Protein AF-A0A969U7Y2-F1 (afdb_monomer_lite)

Radius of gyration: 15.23 Å; chains: 1; bounding box: 34×22×39 Å

Sequence (64 aa):
AVDPGWISFQHPHPIATEMLDRGTEPPFTIIDAAARICDPIWTGLNTGNNQFGRLFKDYQIVDW

pLDDT: mean 90.5, std 8.81, range [45.94, 97.75]

Foldseek 3Di:
DDDCQQAFVPDPPVVRVVCVVVVNGHNDHPVVVVCVVVVQVVVCVVPVDRPPPFDDDPNDTDDD

Secondary structure (DSSP, 8-state):
---GGGTS--S-HHHHHHHHHTT---SS-HHHHHHHHHHHHHHHHHHS---TT-EEETTEEE--

Structure (mmCIF, N/CA/C/O backbone):
data_AF-A0A969U7Y2-F1
#
_entry.id   AF-A0A969U7Y2-F1
#
loop_
_atom_site.group_PDB
_atom_site.id
_atom_site.type_symbol
_atom_site.label_atom_id
_atom_site.label_alt_id
_atom_site.label_comp_id
_atom_site.label_asym_id
_atom_site.label_entity_id
_atom_site.label_seq_id
_atom_site.pdbx_PDB_ins_code
_atom_site.Cartn_x
_atom_site.Cartn_y
_atom_site.Cartn_z
_atom_site.occupancy
_atom_site.B_iso_or_equiv
_atom_site.auth_seq_id
_atom_site.auth_comp_id
_atom_site.auth_asym_id
_atom_site.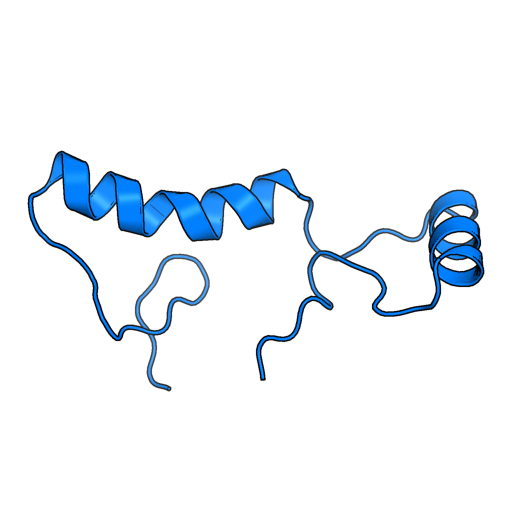auth_atom_id
_atom_site.pdbx_PDB_model_num
ATOM 1 N N . ALA A 1 1 ? 9.512 -10.443 5.692 1.00 45.94 1 ALA A N 1
ATOM 2 C CA . ALA A 1 1 ? 9.994 -9.365 4.805 1.00 45.94 1 ALA A CA 1
ATOM 3 C C . ALA A 1 1 ? 8.789 -8.826 4.049 1.00 45.94 1 ALA A C 1
ATOM 5 O O . ALA A 1 1 ? 7.949 -9.632 3.673 1.00 45.94 1 ALA A O 1
ATOM 6 N N . VAL A 1 2 ? 8.652 -7.507 3.902 1.00 56.91 2 VAL A N 1
ATOM 7 C CA . VAL A 1 2 ? 7.608 -6.921 3.043 1.00 56.91 2 VAL A CA 1
ATOM 8 C C . VAL A 1 2 ? 8.130 -7.002 1.614 1.00 56.91 2 VAL A C 1
ATOM 10 O O . VAL A 1 2 ? 9.238 -6.536 1.370 1.00 56.91 2 VAL A O 1
ATOM 13 N N . ASP A 1 3 ? 7.384 -7.638 0.714 1.00 70.19 3 ASP A N 1
ATOM 14 C CA . ASP A 1 3 ? 7.747 -7.773 -0.698 1.00 70.19 3 ASP A CA 1
ATOM 15 C C . ASP A 1 3 ? 7.162 -6.591 -1.490 1.00 70.19 3 ASP A C 1
ATOM 17 O O . ASP A 1 3 ? 5.952 -6.534 -1.683 1.00 70.19 3 ASP A O 1
ATOM 21 N N . PRO A 1 4 ? 7.961 -5.608 -1.934 1.00 68.25 4 PRO A N 1
ATOM 22 C CA . PRO A 1 4 ? 7.469 -4.498 -2.746 1.00 68.25 4 PRO A CA 1
ATOM 23 C C . PRO A 1 4 ? 7.304 -4.868 -4.231 1.00 68.25 4 PRO A C 1
ATOM 25 O O . PRO A 1 4 ? 7.037 -3.980 -5.045 1.00 68.25 4 PRO A O 1
ATOM 28 N N . GLY A 1 5 ? 7.468 -6.141 -4.613 1.00 77.06 5 GLY A N 1
ATOM 29 C CA . GLY A 1 5 ? 7.395 -6.622 -5.999 1.00 77.06 5 GLY A CA 1
ATOM 30 C C . GLY A 1 5 ? 6.063 -6.380 -6.697 1.00 77.06 5 GLY A C 1
ATOM 31 O O . GLY A 1 5 ? 5.963 -6.490 -7.913 1.00 77.06 5 GLY A O 1
ATOM 32 N N . TRP A 1 6 ? 5.035 -6.021 -5.935 1.00 84.19 6 TRP A N 1
ATOM 33 C CA . TRP A 1 6 ? 3.707 -5.734 -6.457 1.00 84.19 6 TRP A CA 1
ATOM 34 C C . TRP A 1 6 ? 3.606 -4.306 -7.008 1.00 84.19 6 TRP A C 1
ATOM 36 O O . TRP A 1 6 ? 2.737 -4.046 -7.825 1.00 84.19 6 TRP A O 1
ATOM 46 N N . ILE A 1 7 ? 4.480 -3.391 -6.571 1.00 89.12 7 ILE A N 1
ATOM 47 C CA . ILE A 1 7 ? 4.437 -1.956 -6.920 1.00 89.12 7 ILE A CA 1
ATOM 48 C C . ILE A 1 7 ? 5.755 -1.450 -7.524 1.00 89.12 7 ILE A C 1
ATOM 50 O O . ILE A 1 7 ? 5.856 -0.301 -7.944 1.00 89.12 7 ILE A O 1
ATOM 54 N N . SER A 1 8 ? 6.794 -2.287 -7.521 1.00 88.06 8 SER A N 1
ATOM 55 C CA . SER A 1 8 ? 8.135 -1.956 -7.996 1.00 88.06 8 SER A CA 1
ATOM 56 C C . SER A 1 8 ? 8.787 -3.171 -8.648 1.00 88.06 8 SER A C 1
ATOM 58 O O . SER A 1 8 ? 8.508 -4.308 -8.277 1.00 88.06 8 SER A O 1
ATOM 60 N N . PHE A 1 9 ? 9.716 -2.934 -9.571 1.00 89.12 9 PHE A N 1
ATOM 61 C CA . PHE A 1 9 ? 10.438 -4.009 -10.256 1.00 89.12 9 PHE A CA 1
ATOM 62 C C . PHE A 1 9 ? 11.485 -4.716 -9.390 1.00 89.12 9 PHE A C 1
ATOM 64 O O . PHE A 1 9 ? 12.033 -5.720 -9.822 1.00 89.12 9 PHE A O 1
ATOM 71 N N . GLN A 1 10 ? 11.814 -4.190 -8.203 1.00 89.31 10 GLN A N 1
ATOM 72 C CA . GLN A 1 10 ? 12.890 -4.706 -7.336 1.00 89.31 10 GLN A CA 1
ATOM 73 C C . GLN A 1 10 ? 14.249 -4.887 -8.038 1.00 89.31 10 GLN A C 1
ATOM 75 O O . GLN A 1 10 ? 15.113 -5.638 -7.587 1.00 89.31 10 GLN A O 1
ATOM 80 N N . HIS A 1 11 ? 14.457 -4.152 -9.127 1.00 90.50 11 HIS A N 1
ATOM 81 C CA . HIS A 1 11 ? 15.699 -4.108 -9.877 1.00 90.50 11 HIS A CA 1
ATOM 82 C C . HIS A 1 11 ? 16.397 -2.755 -9.676 1.00 90.50 11 HIS A C 1
ATOM 84 O O . HIS A 1 11 ? 15.735 -1.759 -9.365 1.00 90.50 11 HIS A O 1
ATOM 90 N N . PRO A 1 12 ? 17.729 -2.684 -9.865 1.00 94.00 12 PRO A N 1
ATOM 91 C CA . PRO A 1 12 ? 18.445 -1.415 -9.942 1.00 94.00 12 PRO A CA 1
ATOM 92 C C . PRO A 1 12 ? 17.766 -0.439 -10.909 1.00 94.00 12 PRO A C 1
ATOM 94 O O . PRO A 1 12 ? 17.272 -0.858 -11.956 1.00 94.00 12 PRO A O 1
ATOM 97 N N . HIS A 1 13 ? 17.801 0.858 -10.585 1.00 92.31 13 HIS A N 1
ATOM 98 C CA . HIS A 1 13 ? 17.101 1.902 -11.344 1.00 92.31 13 HIS A CA 1
ATOM 99 C C . HIS A 1 13 ? 17.285 1.799 -12.870 1.00 92.31 13 HIS A C 1
ATOM 101 O O . HIS A 1 13 ? 16.274 1.840 -13.559 1.00 92.31 13 HIS A O 1
ATOM 107 N N . PRO A 1 14 ? 18.497 1.594 -13.431 1.00 97.12 14 PRO A N 1
ATOM 108 C CA . PRO A 1 14 ? 18.652 1.491 -14.885 1.00 97.12 14 PRO A CA 1
ATOM 109 C C . PRO A 1 14 ? 17.837 0.352 -15.516 1.00 97.12 14 PRO A C 1
ATOM 111 O O . PRO A 1 14 ? 17.229 0.541 -16.563 1.00 97.12 14 PRO A O 1
ATOM 114 N N . ILE A 1 15 ? 17.783 -0.808 -14.854 1.00 96.00 15 ILE A N 1
ATOM 115 C CA . ILE A 1 15 ? 17.040 -1.983 -15.331 1.00 96.00 15 ILE A CA 1
ATOM 116 C C . ILE A 1 15 ? 15.535 -1.737 -15.198 1.00 96.00 15 ILE A C 1
ATOM 118 O O . ILE A 1 15 ? 14.780 -2.014 -16.122 1.00 96.00 15 ILE A O 1
ATOM 122 N N . ALA A 1 16 ? 15.099 -1.171 -14.071 1.00 93.19 16 ALA A N 1
ATOM 123 C CA . ALA A 1 16 ? 13.697 -0.822 -13.858 1.00 93.19 16 ALA A CA 1
ATOM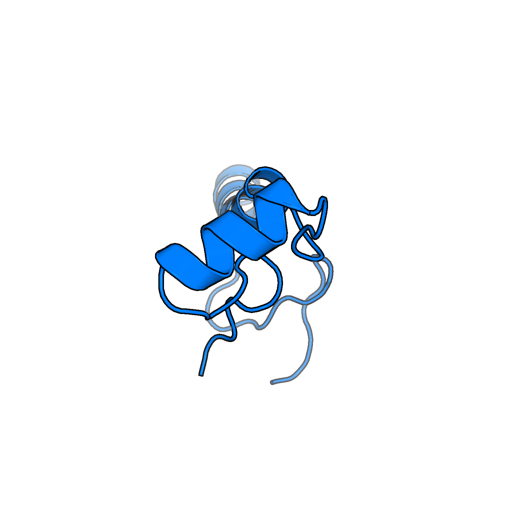 124 C C . ALA A 1 16 ? 13.190 0.199 -14.896 1.00 93.19 16 ALA A C 1
ATOM 126 O O . ALA A 1 16 ? 12.080 0.056 -15.401 1.00 93.19 16 ALA A O 1
ATOM 127 N N . THR A 1 17 ? 14.009 1.197 -15.251 1.00 94.12 17 THR A N 1
ATOM 128 C CA . THR A 1 17 ? 13.692 2.166 -16.311 1.00 94.12 17 THR A CA 1
ATOM 129 C C . THR A 1 17 ? 13.579 1.488 -17.672 1.00 94.12 17 THR A C 1
ATOM 131 O O . THR A 1 17 ? 12.588 1.688 -18.360 1.00 94.12 17 THR A O 1
ATOM 134 N N . GLU A 1 18 ? 14.525 0.621 -18.035 1.00 96.50 18 GLU A N 1
ATOM 135 C CA . GLU A 1 18 ? 14.458 -0.111 -19.305 1.00 96.50 18 GLU A CA 1
ATOM 136 C C . GLU A 1 18 ? 13.214 -1.012 -19.397 1.00 96.50 18 GLU A C 1
ATOM 138 O O . GLU A 1 18 ? 12.597 -1.129 -20.456 1.00 96.50 18 GLU A O 1
ATOM 143 N N . MET A 1 19 ? 12.818 -1.648 -18.291 1.00 94.56 19 MET A N 1
ATOM 144 C CA . MET A 1 19 ? 11.594 -2.450 -18.229 1.00 94.56 19 MET A CA 1
ATOM 145 C C . MET A 1 19 ? 10.344 -1.597 -18.476 1.00 94.56 19 MET A C 1
ATOM 147 O O . MET A 1 19 ? 9.490 -2.009 -19.264 1.00 94.56 19 MET A O 1
ATOM 151 N N . LEU A 1 20 ? 10.270 -0.408 -17.866 1.00 93.25 20 LEU A N 1
ATOM 152 C CA . LEU A 1 20 ? 9.194 0.563 -18.095 1.00 93.25 20 LEU A CA 1
ATOM 153 C C . LEU A 1 20 ? 9.158 1.052 -19.543 1.00 93.25 20 LEU A C 1
ATOM 155 O O . LEU A 1 20 ? 8.094 1.051 -20.155 1.00 93.25 20 LEU A O 1
ATOM 159 N N . ASP A 1 21 ? 10.310 1.402 -20.117 1.00 96.06 21 ASP A N 1
ATOM 160 C CA . ASP A 1 21 ? 10.416 1.872 -21.505 1.00 96.06 21 ASP A CA 1
ATOM 161 C C . ASP A 1 21 ? 9.957 0.803 -22.512 1.00 96.06 21 ASP A C 1
ATOM 163 O O . ASP A 1 21 ? 9.451 1.115 -23.591 1.00 96.06 21 ASP A O 1
ATOM 167 N N . ARG A 1 22 ? 10.091 -0.479 -22.150 1.00 96.62 22 ARG A N 1
ATOM 168 C CA . ARG A 1 22 ? 9.587 -1.632 -22.916 1.00 96.62 22 ARG A CA 1
ATOM 169 C C . ARG A 1 22 ? 8.105 -1.941 -22.659 1.00 96.62 22 ARG A C 1
ATOM 171 O O . ARG A 1 22 ? 7.600 -2.924 -23.198 1.00 96.62 22 ARG A O 1
ATOM 178 N N . GLY A 1 23 ? 7.419 -1.143 -21.842 1.00 94.56 23 GLY A N 1
ATOM 179 C CA . GLY A 1 23 ? 6.011 -1.328 -21.484 1.00 94.56 23 GLY A CA 1
ATOM 180 C C . GLY A 1 23 ? 5.763 -2.428 -20.451 1.00 94.56 23 GLY A C 1
ATOM 181 O O . GLY A 1 23 ? 4.644 -2.921 -20.342 1.00 94.56 23 GLY A O 1
ATOM 182 N N . THR A 1 24 ? 6.791 -2.855 -19.711 1.00 93.00 24 THR A N 1
ATOM 183 C CA . THR A 1 24 ? 6.584 -3.724 -18.547 1.00 93.00 24 THR A CA 1
ATOM 184 C C . THR A 1 24 ? 6.101 -2.856 -17.398 1.00 93.00 24 THR A C 1
ATOM 186 O O . THR A 1 24 ? 6.717 -1.836 -17.104 1.00 93.00 24 THR A O 1
ATOM 189 N N . GLU A 1 25 ? 5.042 -3.275 -16.719 1.00 90.06 25 GLU A N 1
ATOM 190 C CA . GLU A 1 25 ? 4.478 -2.560 -15.576 1.00 90.06 25 GLU A CA 1
ATOM 191 C C . GLU A 1 25 ? 4.440 -3.476 -14.346 1.00 90.06 25 GLU A C 1
ATOM 193 O O . GLU A 1 25 ? 4.297 -4.697 -14.493 1.00 90.06 25 GLU A O 1
ATOM 198 N N . PRO A 1 26 ? 4.584 -2.933 -13.124 1.00 89.56 26 PRO A N 1
ATOM 199 C CA . PRO A 1 26 ? 4.318 -3.700 -11.917 1.00 89.56 26 PRO A CA 1
ATOM 200 C C . PRO A 1 26 ? 2.834 -4.108 -11.844 1.00 89.56 26 PRO A C 1
ATOM 202 O O . PRO A 1 26 ? 1.983 -3.424 -12.412 1.00 89.56 26 PRO A O 1
ATOM 205 N N . PRO A 1 27 ? 2.492 -5.179 -11.106 1.00 89.12 27 PRO A N 1
ATOM 206 C CA . PRO A 1 27 ? 1.110 -5.652 -10.979 1.00 89.12 27 PRO A CA 1
ATOM 207 C C . PRO A 1 27 ? 0.113 -4.610 -10.454 1.00 89.12 27 PRO A C 1
ATOM 209 O O . PRO A 1 27 ? -1.069 -4.669 -10.787 1.00 89.12 27 PRO A O 1
ATOM 212 N N . PHE A 1 28 ? 0.576 -3.691 -9.609 1.00 89.56 28 PHE A N 1
ATOM 213 C CA . PHE A 1 28 ? -0.224 -2.639 -9.002 1.00 89.56 28 PHE A CA 1
ATOM 214 C C . PHE A 1 28 ? 0.415 -1.272 -9.196 1.00 89.56 28 PHE A C 1
ATOM 216 O O . PHE A 1 28 ? 1.638 -1.110 -9.222 1.00 89.56 28 PHE A O 1
ATOM 223 N N . THR A 1 29 ? -0.444 -0.261 -9.256 1.00 90.56 29 THR A N 1
ATOM 224 C CA . THR A 1 29 ? -0.020 1.131 -9.315 1.00 90.56 29 THR A CA 1
ATOM 225 C C . THR A 1 29 ? 0.367 1.649 -7.928 1.00 90.56 29 THR A C 1
ATOM 227 O O . THR A 1 29 ? 0.033 1.078 -6.885 1.00 90.56 29 THR A O 1
ATOM 230 N N . ILE A 1 30 ? 1.021 2.811 -7.899 1.00 89.31 30 ILE A N 1
ATOM 231 C CA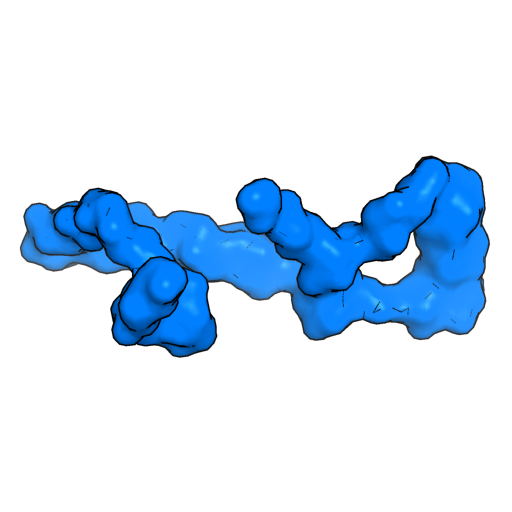 . ILE A 1 30 ? 1.283 3.534 -6.649 1.00 89.31 30 ILE A CA 1
ATOM 232 C C . ILE A 1 30 ? -0.013 3.923 -5.914 1.00 89.31 30 ILE A C 1
ATOM 234 O O . ILE A 1 30 ? -0.027 3.997 -4.686 1.00 89.31 30 ILE A O 1
ATOM 238 N N . ILE A 1 31 ? -1.110 4.139 -6.649 1.00 93.12 31 ILE A N 1
ATOM 239 C CA . ILE A 1 31 ? -2.413 4.493 -6.075 1.00 93.12 31 ILE A CA 1
ATOM 240 C C . ILE A 1 31 ? -3.009 3.286 -5.349 1.00 93.12 31 ILE A C 1
ATOM 242 O O . ILE A 1 31 ? -3.486 3.431 -4.226 1.00 93.12 31 ILE A O 1
ATOM 246 N N . ASP A 1 32 ? -2.911 2.092 -5.936 1.00 91.69 32 ASP A N 1
ATOM 247 C CA . ASP A 1 32 ? -3.355 0.848 -5.295 1.00 91.69 32 ASP A CA 1
ATOM 248 C C . ASP A 1 32 ? -2.570 0.575 -4.005 1.00 91.69 32 ASP A C 1
ATOM 250 O O . ASP A 1 32 ? -3.133 0.169 -2.986 1.00 91.69 32 ASP A O 1
ATOM 254 N N . ALA A 1 33 ? -1.263 0.847 -4.028 1.00 89.75 33 ALA A N 1
ATOM 255 C CA . ALA A 1 33 ? -0.402 0.747 -2.855 1.00 89.75 33 ALA A CA 1
ATOM 256 C C . ALA A 1 33 ? -0.852 1.703 -1.742 1.00 89.75 33 ALA A C 1
ATOM 258 O O . ALA A 1 33 ? -1.014 1.299 -0.589 1.00 89.75 33 ALA A O 1
ATOM 259 N N . ALA A 1 34 ? -1.081 2.970 -2.101 1.00 93.00 34 ALA A N 1
ATOM 260 C CA . ALA A 1 34 ? -1.535 3.992 -1.171 1.00 93.00 34 ALA A CA 1
ATOM 261 C C . ALA A 1 34 ? -2.903 3.634 -0.576 1.00 93.00 34 ALA A C 1
ATOM 263 O O . ALA A 1 34 ? -3.076 3.729 0.636 1.00 93.00 34 ALA A O 1
ATOM 264 N N . ALA A 1 35 ? -3.847 3.156 -1.392 1.00 93.88 35 ALA A N 1
ATOM 265 C CA . ALA A 1 35 ? -5.168 2.739 -0.930 1.00 93.88 35 ALA A CA 1
ATOM 266 C C . ALA A 1 35 ? -5.084 1.632 0.132 1.00 93.88 35 ALA A C 1
ATOM 268 O O . ALA A 1 35 ? -5.729 1.734 1.173 1.00 93.88 35 ALA A O 1
ATOM 269 N N . ARG A 1 36 ? -4.217 0.630 -0.066 1.00 91.38 36 ARG A N 1
ATOM 270 C CA . ARG A 1 36 ? -4.001 -0.465 0.898 1.00 91.38 36 ARG A CA 1
ATOM 271 C C . ARG A 1 36 ? -3.432 -0.000 2.243 1.00 91.38 36 ARG A C 1
ATOM 273 O O . ARG A 1 36 ? -3.707 -0.630 3.259 1.00 91.38 36 ARG A O 1
ATOM 280 N N . ILE A 1 37 ? -2.651 1.082 2.265 1.00 91.38 37 ILE A N 1
ATOM 281 C CA . ILE A 1 37 ? -2.135 1.681 3.508 1.00 91.38 37 ILE A CA 1
ATOM 282 C C . ILE A 1 37 ? -3.202 2.567 4.160 1.00 91.38 37 ILE A C 1
ATOM 284 O O . ILE A 1 37 ? -3.402 2.511 5.372 1.00 91.38 37 ILE A O 1
ATOM 288 N N . CYS A 1 38 ? -3.883 3.390 3.364 1.00 94.88 38 CYS A N 1
ATOM 289 C CA . CYS A 1 38 ? -4.837 4.379 3.854 1.00 94.88 38 CYS A CA 1
ATOM 290 C C . CYS A 1 38 ? -6.138 3.756 4.376 1.00 94.88 38 CYS A C 1
ATOM 292 O O . CYS A 1 38 ? -6.709 4.284 5.327 1.00 94.88 38 CYS A O 1
ATOM 294 N N . ASP A 1 39 ? -6.601 2.650 3.794 1.00 95.12 39 ASP A N 1
ATOM 295 C CA . ASP A 1 39 ? -7.869 2.003 4.149 1.00 95.12 39 ASP A CA 1
ATOM 296 C C . ASP A 1 39 ? -8.012 1.660 5.651 1.00 95.12 39 ASP A C 1
ATOM 298 O O . ASP A 1 39 ? -8.961 2.146 6.282 1.00 95.12 39 ASP A O 1
ATOM 302 N N . PRO A 1 40 ? -7.076 0.932 6.296 1.00 94.44 40 PRO A N 1
ATOM 303 C CA . PRO A 1 40 ? -7.183 0.648 7.727 1.00 94.44 40 PRO A CA 1
ATOM 304 C C . PRO A 1 40 ? -7.040 1.905 8.601 1.00 94.44 40 PRO A C 1
ATOM 306 O O . PRO A 1 40 ? -7.625 1.960 9.685 1.00 94.44 40 PRO A O 1
ATOM 309 N N . ILE A 1 41 ? -6.312 2.931 8.139 1.00 94.81 41 ILE A N 1
ATOM 310 C CA . ILE A 1 41 ? -6.178 4.213 8.852 1.00 94.81 41 ILE A CA 1
ATOM 311 C C . ILE A 1 41 ? -7.526 4.943 8.853 1.00 94.81 41 ILE A C 1
ATOM 313 O O . ILE A 1 41 ? -8.013 5.346 9.909 1.00 94.81 41 ILE A O 1
ATOM 317 N N . TRP A 1 42 ? -8.157 5.090 7.685 1.00 96.69 42 TRP A N 1
ATOM 318 C CA . TRP A 1 42 ? -9.456 5.758 7.553 1.00 96.69 42 TRP A CA 1
ATOM 319 C C . TRP A 1 42 ? -10.577 4.976 8.221 1.00 96.69 42 TRP A C 1
ATOM 321 O O . TRP A 1 42 ? -11.434 5.581 8.862 1.00 96.69 42 TRP A O 1
ATOM 331 N N . THR A 1 43 ? -10.542 3.647 8.162 1.00 95.38 43 THR A N 1
ATOM 332 C CA . THR A 1 43 ? -11.465 2.804 8.927 1.00 95.38 43 THR A CA 1
ATOM 333 C C . THR A 1 43 ? -11.354 3.088 10.424 1.00 95.38 43 THR A C 1
ATOM 335 O O . THR A 1 43 ? -12.375 3.308 11.080 1.00 95.38 43 THR A O 1
ATOM 338 N N . GLY A 1 44 ? -10.134 3.161 10.964 1.00 95.88 44 GLY A N 1
ATOM 339 C CA . GLY A 1 44 ? -9.897 3.509 12.366 1.00 95.88 44 GLY A CA 1
ATOM 340 C C . GLY A 1 44 ? -10.423 4.897 12.733 1.00 95.88 44 GLY A C 1
ATOM 341 O O . GLY A 1 44 ? -11.148 5.031 13.718 1.00 95.88 44 GLY A O 1
ATOM 342 N N . LEU A 1 45 ? -10.143 5.915 11.912 1.00 97.38 45 LEU A N 1
ATOM 343 C CA . LEU A 1 45 ? -10.630 7.279 12.154 1.00 97.38 45 LEU A CA 1
ATOM 344 C C . LEU A 1 45 ? -12.158 7.397 12.090 1.00 97.38 45 LEU A C 1
ATOM 346 O O . LEU A 1 45 ? -12.750 8.079 12.922 1.00 97.38 45 LEU A O 1
ATOM 350 N N . ASN A 1 46 ? -12.798 6.734 11.125 1.00 97.75 46 ASN A N 1
ATOM 351 C CA . ASN A 1 46 ? -14.240 6.853 10.906 1.00 97.75 46 ASN A CA 1
ATOM 352 C C . ASN A 1 46 ? -15.068 6.036 11.905 1.00 97.75 46 ASN A C 1
ATOM 354 O O . ASN A 1 46 ? -16.214 6.385 12.178 1.00 97.75 46 ASN A O 1
ATOM 358 N N . THR A 1 47 ? -14.520 4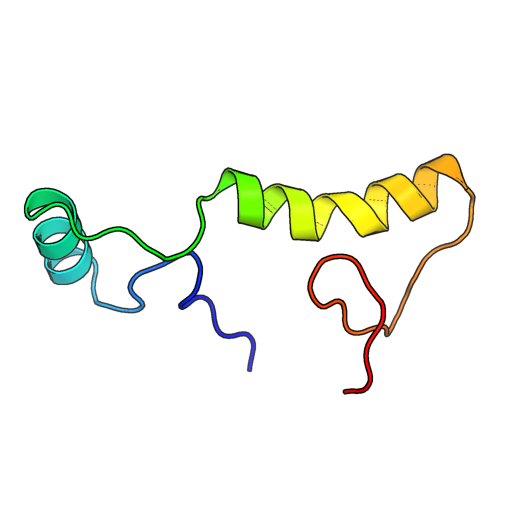.934 12.425 1.00 97.12 47 THR A N 1
ATOM 359 C CA . THR A 1 47 ? -15.270 3.990 13.276 1.00 97.12 47 THR A CA 1
ATOM 360 C C . THR A 1 47 ? -14.807 3.966 14.731 1.00 97.12 47 THR A C 1
ATOM 362 O O . THR A 1 47 ? -15.504 3.413 15.577 1.00 97.12 47 THR A O 1
ATOM 365 N N . GLY A 1 48 ? -13.627 4.514 15.035 1.00 96.75 48 GLY A N 1
ATOM 366 C CA . GLY A 1 48 ? -12.951 4.349 16.324 1.00 96.75 48 GLY A CA 1
ATOM 367 C C . GLY A 1 48 ? -12.281 2.979 16.516 1.00 96.75 48 GLY A C 1
ATOM 368 O O . GLY A 1 48 ? -11.603 2.772 17.522 1.00 96.75 48 GLY A O 1
ATOM 369 N N . ASN A 1 49 ? -12.428 2.047 15.566 1.00 93.38 49 ASN A N 1
ATOM 370 C CA . ASN A 1 49 ? -11.886 0.691 15.659 1.00 93.38 49 ASN A CA 1
ATOM 371 C C . ASN A 1 49 ? -10.553 0.570 14.915 1.00 93.38 49 ASN A C 1
ATOM 373 O O . ASN A 1 49 ? -10.508 0.300 13.714 1.00 93.38 49 ASN A O 1
ATOM 377 N N . ASN A 1 50 ? -9.451 0.723 15.644 1.00 93.50 50 ASN A N 1
ATOM 378 C CA . ASN A 1 50 ? -8.112 0.597 15.077 1.00 93.50 50 ASN A CA 1
ATOM 379 C C . ASN A 1 50 ? -7.684 -0.874 14.934 1.00 93.50 50 ASN A C 1
ATOM 381 O O . ASN A 1 50 ? -7.611 -1.616 15.914 1.00 93.50 50 ASN A O 1
ATOM 385 N N . GLN A 1 51 ? -7.347 -1.287 13.712 1.00 90.94 51 GLN A N 1
ATOM 386 C CA . GLN A 1 51 ? -7.005 -2.672 13.364 1.00 90.94 51 GLN A CA 1
ATOM 387 C C . GLN A 1 51 ? -5.505 -2.978 13.532 1.00 90.94 51 GLN A C 1
ATOM 389 O O . GLN A 1 51 ? -4.811 -3.348 12.585 1.00 90.94 51 GLN A O 1
ATOM 394 N N . PHE A 1 52 ? -4.974 -2.808 14.744 1.00 91.44 52 PHE A N 1
ATOM 395 C CA . PHE A 1 52 ? -3.559 -3.075 15.026 1.00 91.44 52 PHE A CA 1
ATOM 396 C C . PHE A 1 52 ? -3.221 -4.575 14.981 1.00 91.44 52 PHE A C 1
ATOM 398 O O . PHE A 1 52 ? -4.013 -5.416 15.406 1.00 91.44 52 PHE A O 1
ATOM 405 N N . GLY A 1 53 ? -2.016 -4.913 14.506 1.00 92.00 53 GLY A N 1
ATOM 406 C CA . GLY A 1 53 ? -1.484 -6.285 14.542 1.00 92.00 53 GLY A CA 1
ATOM 407 C C . GLY A 1 53 ? -2.166 -7.280 13.593 1.00 92.00 53 GLY A C 1
ATOM 408 O O . GLY A 1 53 ? -2.012 -8.490 13.760 1.00 92.00 53 GLY A O 1
ATOM 409 N N . ARG A 1 54 ? -2.931 -6.795 12.611 1.00 92.12 54 ARG A N 1
ATOM 410 C CA . ARG A 1 54 ? -3.608 -7.616 11.600 1.00 92.12 54 ARG A CA 1
ATOM 411 C C . ARG A 1 54 ? -2.819 -7.636 10.292 1.00 92.12 54 ARG A C 1
ATOM 413 O O . ARG A 1 54 ? -2.257 -6.613 9.903 1.00 92.12 54 ARG A O 1
ATOM 420 N N . LEU A 1 55 ? -2.825 -8.779 9.607 1.00 91.56 55 LEU A N 1
ATOM 421 C CA . LEU A 1 55 ? -2.412 -8.876 8.211 1.00 91.56 55 LEU A CA 1
ATOM 422 C C . LEU A 1 55 ? -3.640 -8.674 7.324 1.00 91.56 55 LEU A C 1
ATOM 424 O O . LEU A 1 55 ? -4.671 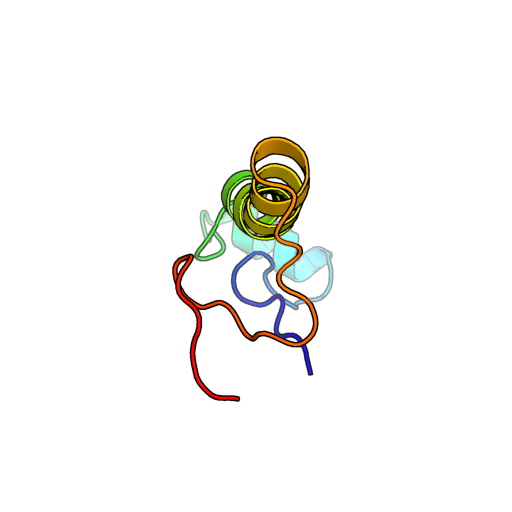-9.313 7.529 1.00 91.56 55 LEU A O 1
ATOM 428 N N . PHE A 1 56 ? -3.519 -7.785 6.341 1.00 91.62 56 PHE A N 1
ATOM 429 C CA . PHE A 1 56 ? -4.573 -7.527 5.371 1.00 91.62 56 PHE A CA 1
ATOM 430 C C . PHE A 1 56 ? -4.177 -8.050 3.999 1.00 91.62 56 PHE A C 1
ATOM 432 O O . PHE A 1 56 ? -3.114 -7.713 3.474 1.00 91.62 56 PHE A O 1
ATOM 439 N N . LYS A 1 57 ? -5.072 -8.827 3.396 1.00 89.25 57 LYS A N 1
ATOM 440 C CA . LYS A 1 57 ? -5.009 -9.226 1.995 1.00 89.25 57 LYS A CA 1
ATOM 441 C C . LYS A 1 57 ? -6.331 -8.860 1.344 1.00 89.25 57 LYS A C 1
ATOM 443 O O . LYS A 1 57 ? -7.385 -9.199 1.868 1.00 89.25 57 LYS A O 1
ATOM 448 N N . ASP A 1 58 ? -6.264 -8.138 0.229 1.00 90.25 58 ASP A N 1
ATOM 449 C CA . ASP A 1 58 ? 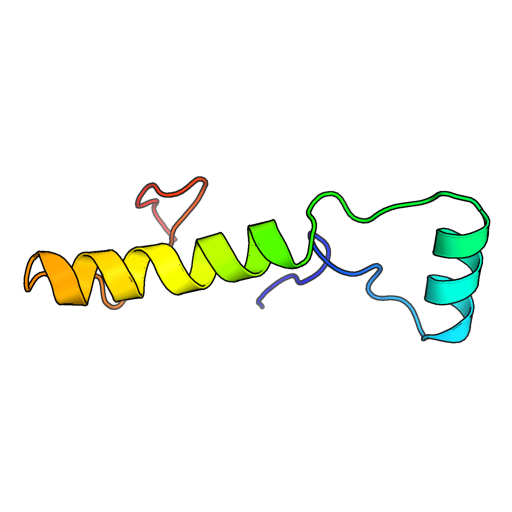-7.445 -7.703 -0.528 1.00 90.25 58 ASP A CA 1
ATOM 450 C C . ASP A 1 58 ? -8.493 -6.999 0.361 1.00 90.25 58 ASP A C 1
ATOM 452 O O . ASP A 1 58 ? -9.691 -7.248 0.265 1.00 90.25 58 ASP A O 1
ATOM 456 N N . TYR A 1 59 ? -8.015 -6.125 1.259 1.00 92.38 59 TYR A N 1
ATOM 457 C CA . TYR A 1 59 ? -8.815 -5.386 2.252 1.00 92.38 59 TYR A CA 1
ATOM 458 C C . TYR A 1 59 ? -9.545 -6.262 3.290 1.00 92.38 59 TYR A C 1
ATOM 460 O O . TYR A 1 59 ? -10.442 -5.793 3.985 1.00 92.38 59 TYR A O 1
ATOM 468 N N . GLN A 1 60 ? -9.158 -7.531 3.432 1.00 93.12 60 GLN A N 1
ATOM 469 C CA . GLN A 1 60 ? -9.700 -8.464 4.420 1.00 93.12 60 GLN A CA 1
ATOM 470 C C . GLN A 1 60 ? -8.615 -8.913 5.398 1.00 93.12 60 GLN A C 1
ATOM 472 O O . GLN A 1 60 ? -7.453 -9.073 5.021 1.00 93.12 60 GLN A O 1
ATOM 477 N N . ILE A 1 61 ? -9.000 -9.138 6.655 1.00 93.19 61 ILE A N 1
ATOM 478 C CA . ILE A 1 61 ? -8.103 -9.711 7.663 1.00 93.19 61 ILE A CA 1
ATOM 479 C C . ILE A 1 61 ? -7.843 -11.174 7.305 1.00 93.19 61 ILE A C 1
ATOM 481 O O . ILE A 1 61 ? -8.783 -11.937 7.087 1.00 93.19 61 ILE A O 1
ATOM 485 N N . VAL A 1 62 ? -6.572 -11.560 7.288 1.00 94.94 62 VAL A N 1
ATOM 486 C CA . VAL A 1 62 ? -6.127 -12.940 7.078 1.00 94.94 62 VAL A CA 1
ATOM 487 C C . VAL A 1 62 ? -5.155 -13.362 8.176 1.00 94.94 62 VAL A C 1
ATOM 489 O O . VAL A 1 62 ? -4.603 -12.521 8.892 1.00 94.94 62 VAL A O 1
ATOM 492 N N . ASP A 1 63 ? -4.961 -14.671 8.306 1.00 93.94 63 ASP A N 1
ATOM 493 C CA . ASP A 1 63 ? -3.933 -15.229 9.179 1.00 93.94 63 ASP A CA 1
ATOM 494 C C . ASP A 1 63 ? -2.530 -14.911 8.639 1.00 93.94 63 ASP A C 1
ATOM 496 O O . ASP A 1 63 ? -2.338 -14.740 7.431 1.00 93.94 63 ASP A O 1
ATOM 500 N N . TRP A 1 64 ? -1.576 -14.796 9.566 1.00 89.81 64 TRP A N 1
ATOM 501 C CA . TRP A 1 64 ? -0.165 -14.508 9.294 1.00 89.81 64 TRP A CA 1
ATOM 502 C C . TRP A 1 64 ? 0.567 -15.661 8.606 1.00 89.81 64 TRP A C 1
ATOM 504 O O . TRP A 1 64 ? 0.274 -16.833 8.934 1.00 89.81 64 TRP A O 1
#